Protein AF-A0A0Q2YIU7-F1 (afdb_monomer_lite)

InterPro domains:
  IPR028917 Tox-GHH2 domain [PF15635] (5-76)

pLDDT: mean 75.86, std 18.23, range [33.94, 95.75]

Secondary structure (DSSP, 8-state):
---PPP-GGGS-----S-SSTTSHHHHHHHHHHHHHHHHTT--SEE-HHHHHHHHHHHHHHHH---HHHHHHHHHHHHHHH--SS-GGG---EEGGG--

Organism: Escherichia coli (NCBI:txid562)

Foldseek 3Di:
DPDPDDDLVLADDDDFDDPDCCDHRNVVLNVQVVVVCVVVVPDQWAQPVVLLVSSLVSCCVVPVDDSVVSVVVRVVSVVVVDDDDDSNPDGTDGSVRRD

Structure (mmCIF, N/CA/C/O backbone):
data_AF-A0A0Q2YIU7-F1
#
_entry.id   AF-A0A0Q2YIU7-F1
#
loop_
_atom_site.group_PDB
_atom_site.id
_atom_site.type_symbol
_atom_site.label_atom_id
_atom_site.label_alt_id
_atom_site.label_comp_id
_atom_site.label_asym_id
_atom_site.label_entity_id
_atom_site.label_seq_id
_atom_site.pdbx_PDB_ins_code
_atom_site.Cartn_x
_atom_site.Cartn_y
_atom_site.Cartn_z
_atom_site.occupancy
_atom_site.B_iso_or_equiv
_atom_site.auth_seq_id
_atom_site.auth_comp_id
_atom_site.auth_asym_id
_atom_site.auth_atom_id
_atom_site.pdbx_PDB_model_num
ATOM 1 N N . MET A 1 1 ? -10.472 13.605 21.164 1.00 37.50 1 MET A N 1
ATOM 2 C CA . MET A 1 1 ? -9.415 13.479 20.144 1.00 37.50 1 MET A CA 1
ATOM 3 C C . MET A 1 1 ? -8.271 12.708 20.773 1.00 37.50 1 MET A C 1
ATOM 5 O O . MET A 1 1 ? -7.634 13.242 21.6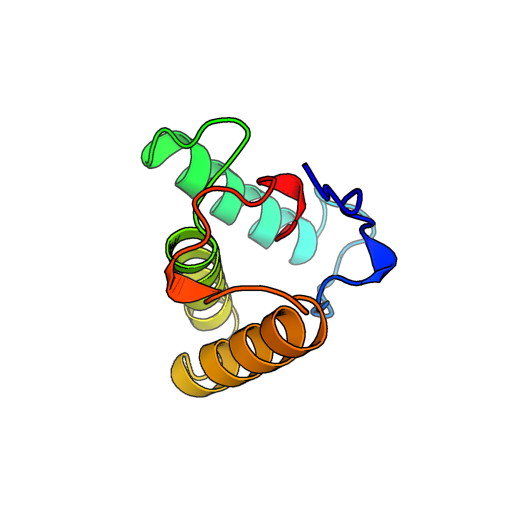66 1.00 37.50 1 MET A O 1
ATOM 9 N N . LEU A 1 2 ? -8.065 11.453 20.383 1.00 33.94 2 LEU A N 1
ATOM 10 C CA . LEU A 1 2 ? -6.825 10.726 20.661 1.00 33.94 2 LEU A CA 1
ATOM 11 C C . LEU A 1 2 ? -6.292 10.285 19.300 1.00 33.94 2 LEU A C 1
ATOM 13 O O . LEU A 1 2 ? -6.512 9.163 18.860 1.00 33.94 2 LEU A O 1
ATOM 17 N N . GLY A 1 3 ? -5.718 11.255 18.587 1.00 39.38 3 GLY A N 1
ATOM 18 C CA . GLY A 1 3 ? -4.933 11.010 17.389 1.00 39.38 3 GLY A CA 1
ATOM 19 C C . GLY A 1 3 ? -3.555 10.550 17.833 1.00 39.38 3 GLY A C 1
ATOM 20 O O . GLY A 1 3 ? -2.752 11.366 18.274 1.00 39.38 3 GLY A O 1
ATOM 21 N N . GLY A 1 4 ? -3.303 9.245 17.769 1.00 43.03 4 GLY A N 1
ATOM 22 C CA . GLY A 1 4 ? -1.929 8.788 17.622 1.00 43.03 4 GLY A CA 1
ATOM 23 C C . GLY A 1 4 ? -1.471 9.229 16.240 1.00 43.03 4 GLY A C 1
ATOM 24 O O . GLY A 1 4 ? -2.124 8.889 15.254 1.00 43.03 4 GLY A O 1
ATOM 25 N N . GLU A 1 5 ? -0.416 10.036 16.168 1.00 44.16 5 GLU A N 1
ATOM 26 C CA . GLU A 1 5 ? 0.206 10.375 14.891 1.00 44.16 5 GLU A CA 1
ATOM 27 C C . GLU A 1 5 ? 0.602 9.072 14.188 1.00 44.16 5 GLU A C 1
ATOM 29 O O . GLU A 1 5 ? 1.242 8.193 14.777 1.00 44.16 5 GLU A O 1
ATOM 34 N N . TYR A 1 6 ? 0.156 8.921 12.940 1.00 48.00 6 TYR A N 1
ATOM 35 C CA . TYR A 1 6 ? 0.637 7.854 12.077 1.00 48.00 6 TYR A CA 1
ATOM 36 C C . TYR A 1 6 ? 2.166 7.957 12.009 1.00 48.00 6 TYR A C 1
ATOM 38 O O . TYR A 1 6 ? 2.704 9.023 11.728 1.00 48.00 6 TYR A O 1
ATOM 46 N N . THR A 1 7 ? 2.855 6.860 12.319 1.00 49.44 7 THR A N 1
ATOM 47 C CA . THR A 1 7 ? 4.307 6.739 12.159 1.00 49.44 7 THR A CA 1
ATOM 48 C C . THR A 1 7 ? 4.554 5.566 11.227 1.00 49.44 7 THR A C 1
ATOM 50 O O . THR A 1 7 ? 4.106 4.449 11.499 1.00 49.44 7 THR A O 1
ATOM 53 N N . GLU A 1 8 ? 5.257 5.820 10.126 1.00 55.47 8 GLU A N 1
ATOM 54 C CA . GLU A 1 8 ? 5.501 4.872 9.033 1.00 55.47 8 GLU A CA 1
ATOM 55 C C . GLU A 1 8 ? 6.083 3.543 9.540 1.00 55.47 8 GLU A C 1
ATOM 57 O O . GLU A 1 8 ? 5.782 2.476 9.016 1.00 55.47 8 GLU A O 1
ATOM 62 N N . GLY A 1 9 ? 6.855 3.584 10.631 1.00 54.53 9 GLY A N 1
ATOM 63 C CA . GLY A 1 9 ? 7.515 2.415 11.217 1.00 54.53 9 GLY A CA 1
ATOM 64 C C . GLY A 1 9 ? 6.599 1.359 11.850 1.00 54.53 9 GLY A C 1
ATOM 65 O O . GLY A 1 9 ? 7.103 0.312 12.247 1.00 54.53 9 GLY A O 1
ATOM 66 N N . LYS A 1 10 ? 5.287 1.604 11.983 1.00 63.25 10 LYS A N 1
ATOM 67 C CA . LYS A 1 10 ? 4.325 0.610 12.507 1.00 63.25 10 LYS A CA 1
ATOM 68 C C . LYS A 1 10 ? 3.436 -0.018 11.434 1.00 63.25 10 L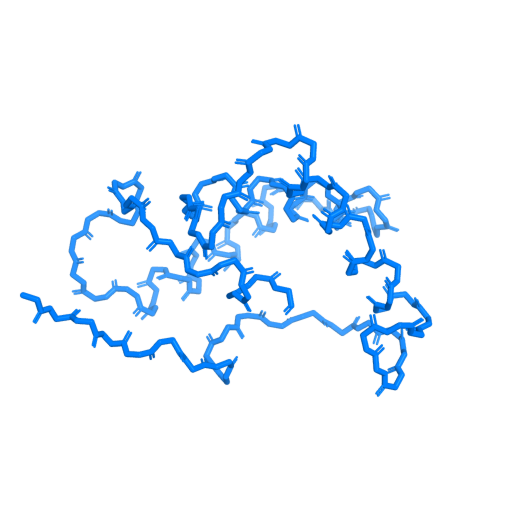YS A C 1
ATOM 70 O O . LYS A 1 10 ? 2.658 -0.915 11.759 1.00 63.25 10 LYS A O 1
ATOM 75 N N . ALA A 1 11 ? 3.515 0.449 10.190 1.00 70.81 11 ALA A N 1
ATOM 76 C CA . ALA A 1 11 ? 2.755 -0.139 9.098 1.00 70.81 11 ALA A CA 1
ATOM 77 C C . ALA A 1 11 ? 3.328 -1.524 8.731 1.00 70.81 11 ALA A C 1
ATOM 79 O O . ALA A 1 11 ? 4.548 -1.711 8.758 1.00 70.81 11 ALA A O 1
ATOM 80 N N . PRO A 1 12 ? 2.482 -2.509 8.379 1.00 79.19 12 PRO A N 1
ATOM 81 C CA . PRO A 1 12 ? 2.944 -3.746 7.759 1.00 79.19 12 PRO A CA 1
ATOM 82 C C . PRO A 1 12 ? 3.705 -3.440 6.471 1.00 79.19 12 PRO A C 1
ATOM 84 O O . PRO A 1 12 ? 3.259 -2.623 5.670 1.00 79.19 12 PRO A O 1
ATOM 87 N N . THR A 1 13 ? 4.824 -4.122 6.251 1.00 84.25 13 THR A N 1
ATOM 88 C CA . THR A 1 13 ? 5.651 -3.938 5.056 1.00 84.25 13 THR A CA 1
ATOM 89 C C . THR A 1 13 ? 5.673 -5.198 4.199 1.00 84.25 13 THR A C 1
ATOM 91 O O . THR A 1 13 ? 5.559 -6.320 4.694 1.00 84.25 13 THR A O 1
ATOM 94 N N . ILE A 1 14 ? 5.8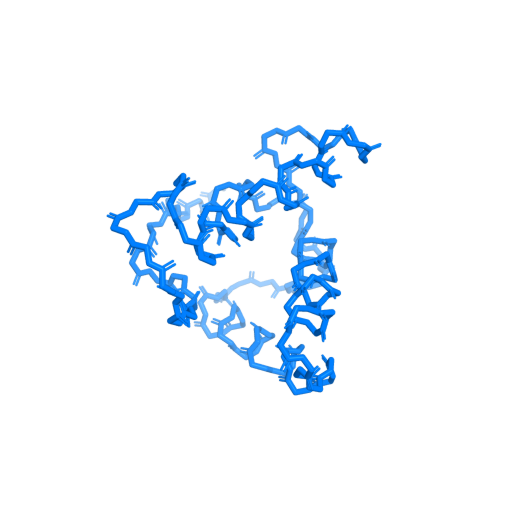38 -5.003 2.893 1.00 83.94 14 ILE A N 1
ATOM 95 C CA . ILE A 1 14 ? 6.119 -6.058 1.920 1.00 83.94 14 ILE A CA 1
ATOM 96 C C . ILE A 1 14 ? 7.459 -5.751 1.246 1.00 83.94 14 ILE A C 1
ATOM 98 O O . ILE A 1 14 ? 7.764 -4.595 0.955 1.00 83.94 14 ILE A O 1
ATOM 102 N N . CYS A 1 15 ? 8.284 -6.775 1.025 1.00 86.00 15 CYS A N 1
ATOM 103 C CA . CYS A 1 15 ? 9.570 -6.610 0.351 1.00 86.00 15 CYS A CA 1
ATOM 104 C C . CYS A 1 15 ? 9.358 -6.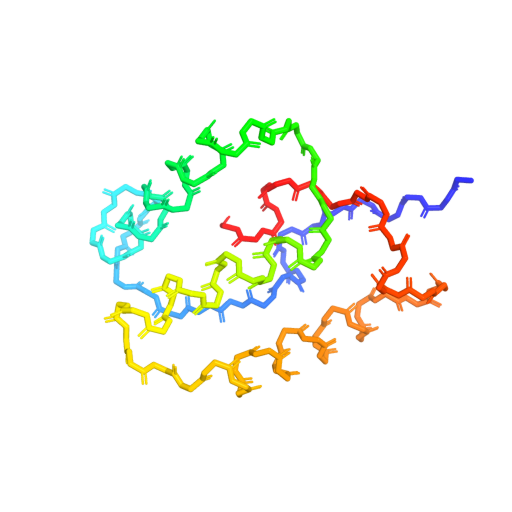511 -1.159 1.00 86.00 15 CYS A C 1
ATOM 106 O O . CYS A 1 15 ? 8.927 -7.479 -1.783 1.00 86.00 15 CYS A O 1
ATOM 108 N N . LEU A 1 16 ? 9.706 -5.364 -1.735 1.00 87.94 16 LEU A N 1
ATOM 109 C CA . LEU A 1 16 ? 9.629 -5.098 -3.168 1.00 87.94 16 LEU A CA 1
ATOM 110 C C . LEU A 1 16 ? 11.006 -4.676 -3.679 1.00 87.94 16 LEU A C 1
ATOM 112 O O . LEU A 1 16 ? 11.757 -3.995 -2.985 1.00 87.94 16 LEU A O 1
ATOM 116 N N . GLU A 1 17 ? 11.348 -5.072 -4.901 1.00 91.31 17 GLU A N 1
ATOM 117 C CA . GLU A 1 17 ? 12.580 -4.619 -5.546 1.00 91.31 17 GLU A CA 1
ATOM 118 C C . GLU A 1 17 ? 12.497 -3.137 -5.922 1.00 91.31 17 GLU A C 1
ATOM 120 O O . GLU A 1 17 ? 11.505 -2.709 -6.516 1.00 91.31 17 GLU A O 1
ATOM 125 N N . GLY A 1 18 ? 13.564 -2.386 -5.645 1.00 88.25 18 GLY A N 1
ATOM 126 C CA . GLY A 1 18 ? 13.660 -0.948 -5.899 1.00 88.25 18 GLY A CA 1
ATOM 127 C C . GLY A 1 18 ? 14.426 -0.251 -4.780 1.00 88.25 18 GLY A C 1
ATOM 128 O O . GLY A 1 18 ? 14.432 -0.719 -3.646 1.00 88.25 18 GLY A O 1
ATOM 129 N N . LYS A 1 19 ? 15.115 0.852 -5.087 1.00 88.44 19 LYS A N 1
ATOM 130 C CA . LYS A 1 19 ? 15.819 1.651 -4.060 1.00 88.44 19 LYS A CA 1
ATOM 131 C C . LYS A 1 19 ? 14.957 2.789 -3.509 1.00 88.44 19 LYS A C 1
ATOM 133 O O . LYS A 1 19 ? 15.349 3.446 -2.550 1.00 88.44 19 LYS A O 1
ATOM 138 N N . ASP A 1 20 ? 13.853 3.078 -4.189 1.00 83.44 20 ASP A N 1
ATOM 139 C CA . ASP A 1 20 ? 12.954 4.188 -3.916 1.00 83.44 20 ASP A CA 1
ATOM 140 C C . ASP A 1 20 ? 11.558 3.907 -4.495 1.00 83.44 20 ASP A C 1
ATOM 142 O O . ASP A 1 20 ? 11.359 2.984 -5.288 1.00 83.44 20 ASP A O 1
ATOM 146 N N . ASN A 1 21 ? 10.610 4.783 -4.162 1.00 83.12 21 ASN A N 1
ATOM 147 C CA . ASN A 1 21 ? 9.197 4.696 -4.541 1.00 83.12 21 ASN A CA 1
ATOM 148 C C . ASN A 1 21 ? 8.930 4.891 -6.050 1.00 83.12 21 ASN A C 1
ATOM 150 O O . ASN A 1 21 ? 7.792 5.118 -6.454 1.00 83.12 21 ASN A O 1
ATOM 154 N N . ARG A 1 22 ? 9.967 4.892 -6.896 1.00 86.38 22 ARG A N 1
ATOM 155 C CA . ARG A 1 22 ? 9.876 5.104 -8.350 1.00 86.38 22 ARG A CA 1
ATOM 156 C C . ARG A 1 22 ? 10.584 4.022 -9.153 1.00 86.38 22 ARG A C 1
ATOM 158 O O . ARG A 1 22 ? 10.492 4.024 -10.378 1.00 86.38 22 ARG A O 1
ATOM 165 N N . THR A 1 23 ? 11.307 3.121 -8.496 1.00 89.94 23 THR A N 1
ATOM 166 C CA . THR A 1 23 ? 12.159 2.136 -9.160 1.00 89.94 23 THR A CA 1
ATOM 167 C C . THR A 1 23 ? 11.691 0.717 -8.877 1.00 89.94 23 THR A C 1
ATOM 169 O O . THR A 1 23 ? 11.206 0.409 -7.792 1.00 89.94 23 THR A O 1
ATOM 172 N N . GLY A 1 24 ? 11.842 -0.153 -9.877 1.00 92.06 24 GLY A N 1
ATOM 173 C CA . GLY A 1 24 ? 11.507 -1.570 -9.767 1.00 92.06 24 GLY A CA 1
ATOM 174 C C . GLY A 1 24 ? 10.036 -1.835 -9.445 1.00 92.06 24 GLY A C 1
ATOM 175 O O . GLY A 1 24 ? 9.143 -1.034 -9.730 1.00 92.06 24 GLY A O 1
ATOM 176 N N . SER A 1 25 ? 9.797 -2.997 -8.847 1.00 91.12 25 SER A N 1
ATOM 177 C CA . SER A 1 25 ? 8.464 -3.430 -8.435 1.00 91.12 25 SER A CA 1
ATOM 178 C C . SER A 1 25 ? 7.871 -2.572 -7.305 1.00 91.12 25 SER A C 1
ATOM 180 O O . SER A 1 25 ? 6.654 -2.435 -7.219 1.00 91.12 25 SER A O 1
ATOM 182 N N . HIS A 1 26 ? 8.720 -1.914 -6.506 1.00 90.44 26 HIS A N 1
ATOM 183 C CA . HIS A 1 26 ? 8.300 -0.935 -5.502 1.00 90.44 26 HIS A CA 1
ATOM 184 C C . HIS A 1 26 ? 7.646 0.282 -6.167 1.00 90.44 26 HIS A C 1
ATOM 186 O O . HIS A 1 26 ? 6.508 0.631 -5.854 1.00 90.44 26 HIS A O 1
ATOM 192 N N . GLY A 1 27 ? 8.318 0.883 -7.153 1.00 89.25 27 GLY A N 1
ATOM 193 C CA . GLY A 1 27 ? 7.754 1.990 -7.927 1.00 89.25 27 GLY A CA 1
ATOM 194 C C . GLY A 1 27 ? 6.490 1.612 -8.701 1.00 89.25 27 GLY A C 1
ATOM 195 O O . GLY A 1 27 ? 5.557 2.411 -8.782 1.00 89.25 27 GLY A O 1
ATOM 196 N N . ALA A 1 28 ? 6.428 0.384 -9.224 1.00 91.69 28 ALA A N 1
ATOM 197 C CA . ALA A 1 28 ? 5.243 -0.116 -9.915 1.00 91.69 28 ALA A CA 1
ATOM 198 C C . ALA A 1 28 ? 4.015 -0.169 -8.988 1.00 91.69 28 ALA A C 1
ATOM 200 O O . ALA A 1 28 ? 2.960 0.348 -9.359 1.00 91.69 28 ALA A O 1
ATOM 201 N N . LEU A 1 29 ? 4.161 -0.704 -7.769 1.00 90.12 29 LEU A N 1
ATOM 202 C CA . LEU A 1 29 ? 3.057 -0.771 -6.807 1.00 90.12 29 LEU A CA 1
ATOM 203 C C . LEU A 1 29 ? 2.610 0.626 -6.340 1.00 90.12 29 LEU A C 1
ATOM 205 O O . LEU A 1 29 ? 1.408 0.877 -6.214 1.00 90.12 29 LEU A O 1
ATOM 209 N N . HIS A 1 30 ? 3.550 1.564 -6.159 1.00 88.88 30 HIS A N 1
ATOM 210 C CA . HIS A 1 30 ? 3.208 2.963 -5.878 1.00 88.88 30 HIS A CA 1
ATOM 211 C C . HIS A 1 30 ? 2.406 3.607 -7.009 1.00 88.88 30 HIS A C 1
ATOM 213 O O . HIS A 1 30 ? 1.400 4.264 -6.745 1.00 88.88 30 HIS A O 1
ATOM 219 N N . SER A 1 31 ? 2.830 3.421 -8.262 1.00 90.81 31 SER A N 1
ATOM 220 C CA . SER A 1 31 ? 2.142 3.993 -9.423 1.00 90.81 31 SER A CA 1
ATOM 221 C C . SER A 1 31 ? 0.734 3.419 -9.589 1.00 90.81 31 SER A C 1
ATOM 223 O O . SER A 1 31 ? -0.208 4.172 -9.845 1.00 90.81 31 SER A O 1
ATOM 225 N N . ALA A 1 32 ? 0.583 2.101 -9.427 1.00 90.38 32 ALA A N 1
ATOM 226 C CA . ALA A 1 32 ? -0.708 1.426 -9.530 1.00 90.38 32 ALA A CA 1
ATOM 227 C C . ALA A 1 32 ? -1.678 1.932 -8.454 1.00 90.38 32 ALA A C 1
ATOM 229 O O . ALA A 1 32 ? -2.774 2.401 -8.758 1.00 90.38 32 ALA A O 1
ATOM 230 N N . THR A 1 33 ? -1.233 1.955 -7.198 1.00 86.50 33 THR A N 1
ATOM 231 C CA . THR A 1 33 ? -2.080 2.409 -6.090 1.00 86.50 33 THR A CA 1
ATOM 232 C C . THR A 1 33 ? -2.392 3.907 -6.180 1.00 86.50 33 THR A C 1
ATOM 234 O O . THR A 1 33 ? -3.516 4.312 -5.892 1.00 86.50 33 THR A O 1
ATOM 237 N N . GLY A 1 34 ? -1.441 4.737 -6.630 1.00 87.50 34 GLY A N 1
ATOM 238 C CA . GLY A 1 34 ? -1.668 6.164 -6.887 1.00 87.50 34 GLY A CA 1
ATOM 239 C C . GLY A 1 34 ? -2.764 6.409 -7.926 1.00 87.50 34 GLY A C 1
ATOM 240 O O . GLY A 1 34 ? -3.659 7.218 -7.692 1.00 87.50 34 GLY A O 1
ATOM 241 N N . THR A 1 35 ? -2.760 5.633 -9.013 1.00 90.38 35 THR A N 1
ATOM 242 C CA . THR A 1 35 ? -3.807 5.688 -10.047 1.00 90.38 35 THR A CA 1
ATOM 243 C C . THR A 1 35 ? -5.179 5.351 -9.455 1.00 90.38 35 THR A C 1
ATOM 245 O O . THR A 1 35 ? -6.135 6.094 -9.655 1.00 90.38 35 THR A O 1
ATOM 248 N N . LEU A 1 36 ? -5.275 4.298 -8.632 1.00 88.38 36 LEU A N 1
ATOM 249 C CA . LEU A 1 36 ? -6.533 3.916 -7.975 1.00 88.38 36 LEU A CA 1
ATOM 250 C C . LEU A 1 36 ? -7.065 4.984 -7.010 1.00 88.38 36 LEU A C 1
ATOM 252 O O . LEU A 1 36 ? -8.279 5.171 -6.896 1.00 88.38 36 LEU A O 1
ATOM 256 N N . ILE A 1 37 ? -6.171 5.666 -6.290 1.00 86.50 37 ILE A N 1
ATOM 257 C CA . ILE A 1 37 ? -6.526 6.766 -5.384 1.00 86.50 37 ILE A CA 1
ATOM 258 C C . ILE A 1 37 ? -7.150 7.921 -6.175 1.00 86.50 37 ILE A C 1
ATOM 260 O O . ILE A 1 37 ? -8.196 8.440 -5.775 1.00 86.50 37 ILE A O 1
ATOM 264 N N . GLU A 1 38 ? -6.534 8.288 -7.301 1.00 88.69 38 GLU A N 1
ATOM 265 C CA . GLU A 1 38 ? -7.019 9.346 -8.190 1.00 88.69 38 GLU A CA 1
ATOM 266 C C . GLU A 1 38 ? -8.363 8.976 -8.835 1.00 88.69 38 GLU A C 1
ATOM 268 O O . GLU A 1 38 ? -9.309 9.766 -8.772 1.00 88.69 38 GLU A O 1
ATOM 273 N N . GLU A 1 39 ? -8.479 7.761 -9.381 1.00 88.81 39 GLU A N 1
ATOM 274 C CA . GLU A 1 39 ? -9.693 7.249 -10.034 1.00 88.81 39 GLU A CA 1
ATOM 275 C C . GLU A 1 39 ? -10.896 7.188 -9.089 1.00 88.81 39 GLU A C 1
ATOM 277 O O . GLU A 1 39 ? -12.028 7.458 -9.490 1.00 88.81 39 GLU A O 1
ATOM 282 N N . LYS A 1 40 ? -10.664 6.849 -7.818 1.00 85.94 40 LYS A N 1
ATOM 283 C CA . LYS A 1 40 ? -11.720 6.782 -6.799 1.00 85.94 40 LYS A CA 1
ATOM 284 C C . LYS A 1 40 ? -11.941 8.106 -6.070 1.00 85.94 40 LYS A C 1
ATOM 286 O O . LYS A 1 40 ? -12.751 8.154 -5.145 1.00 85.94 40 LYS A O 1
ATOM 291 N N . HIS A 1 41 ? -11.256 9.172 -6.491 1.00 86.00 41 HIS A N 1
ATOM 292 C CA . HIS A 1 41 ? -11.353 10.514 -5.916 1.00 86.00 41 HIS A CA 1
ATOM 293 C C . HIS A 1 41 ? -11.140 10.543 -4.396 1.00 86.00 41 HIS A C 1
ATOM 295 O O . HIS A 1 41 ? -11.777 11.322 -3.679 1.00 86.00 41 HIS A O 1
ATOM 301 N N . PHE A 1 42 ? -10.248 9.691 -3.886 1.00 81.62 42 PHE A N 1
ATOM 302 C CA . PHE A 1 42 ? -9.902 9.728 -2.473 1.00 81.62 42 PHE A CA 1
ATOM 303 C C . PHE A 1 42 ? -9.063 10.975 -2.170 1.00 81.62 42 PHE A C 1
ATOM 305 O O . PHE A 1 42 ? -8.158 11.344 -2.916 1.00 81.62 42 PHE A O 1
ATOM 312 N N . GLY A 1 43 ? -9.397 11.651 -1.069 1.00 74.56 43 GLY A N 1
ATOM 313 C CA . GLY A 1 43 ? -8.654 12.811 -0.583 1.00 74.56 43 GLY A CA 1
ATOM 314 C C . GLY A 1 43 ? -7.410 12.401 0.206 1.00 74.56 43 GLY A C 1
ATOM 315 O O . GLY A 1 43 ? -6.835 11.341 0.003 1.00 74.56 43 GLY A O 1
ATOM 316 N N . LYS A 1 44 ? -7.009 13.223 1.180 1.00 70.81 44 LYS A N 1
ATOM 317 C CA . LYS A 1 44 ? -5.884 12.897 2.082 1.00 70.81 44 LYS A CA 1
ATOM 318 C C . LYS A 1 44 ? -6.176 11.732 3.035 1.00 70.81 44 LYS A C 1
ATOM 320 O O . LYS A 1 44 ? -5.254 11.204 3.656 1.00 70.81 44 LYS A O 1
ATOM 325 N N . GLU A 1 45 ? -7.444 11.357 3.159 1.00 74.50 45 GLU A N 1
ATOM 326 C CA . GLU A 1 45 ? -7.927 10.325 4.064 1.00 74.50 45 GLU A CA 1
ATOM 327 C C . GLU A 1 45 ? -8.835 9.337 3.325 1.00 74.50 45 GLU A C 1
ATOM 329 O O . GLU A 1 45 ? -9.607 9.725 2.446 1.00 74.50 45 GLU A O 1
ATOM 334 N N . MET A 1 46 ? -8.757 8.065 3.712 1.00 76.50 46 MET A N 1
ATOM 335 C CA . MET A 1 46 ? -9.622 6.990 3.220 1.00 76.50 46 MET A CA 1
ATOM 336 C C . MET A 1 46 ? -9.966 6.001 4.330 1.00 76.50 46 MET A C 1
ATOM 338 O O . MET A 1 46 ? -9.261 5.924 5.337 1.00 76.50 46 MET A O 1
ATOM 342 N N . SER A 1 47 ? -11.044 5.232 4.168 1.00 79.75 47 SER A N 1
ATOM 343 C CA . SER A 1 47 ? -11.364 4.186 5.139 1.00 79.75 47 SER A CA 1
ATOM 344 C C . SER A 1 47 ? -10.345 3.048 5.057 1.00 79.75 47 SER A C 1
ATOM 346 O O . SER A 1 47 ? -9.858 2.712 3.974 1.00 79.75 47 SER A O 1
ATOM 348 N N . TYR A 1 48 ? -10.068 2.401 6.193 1.00 81.31 48 TYR A N 1
ATOM 349 C CA . TYR A 1 48 ? -9.215 1.210 6.219 1.00 81.31 48 TYR A CA 1
ATOM 350 C C . TYR A 1 48 ? -9.710 0.135 5.246 1.00 81.31 48 TYR A C 1
ATOM 352 O O . TYR A 1 48 ? -8.930 -0.478 4.521 1.00 81.31 48 TYR A O 1
ATOM 360 N N . LYS A 1 49 ? -11.029 -0.087 5.215 1.00 82.94 49 LYS A N 1
ATOM 361 C CA . LYS A 1 49 ? -11.654 -1.100 4.366 1.00 82.94 49 LYS A CA 1
ATOM 362 C C . LYS A 1 49 ? -11.342 -0.857 2.891 1.00 82.94 49 LYS A C 1
ATOM 364 O O . LYS A 1 49 ? -10.996 -1.816 2.205 1.00 82.94 49 LYS A O 1
ATOM 369 N N . ASP A 1 50 ? -11.461 0.384 2.428 1.00 85.19 50 ASP A N 1
ATOM 370 C CA . ASP A 1 50 ? -11.199 0.731 1.030 1.00 85.19 50 ASP A CA 1
ATOM 371 C C . ASP A 1 50 ? -9.715 0.585 0.705 1.00 85.19 50 ASP A C 1
ATOM 373 O O . ASP A 1 50 ? -9.370 -0.069 -0.280 1.00 85.19 50 ASP A O 1
ATOM 377 N N . ALA A 1 51 ? -8.845 1.109 1.574 1.00 84.94 51 ALA A N 1
ATOM 378 C CA . ALA A 1 51 ? -7.398 1.013 1.418 1.00 84.94 51 ALA A CA 1
ATOM 379 C C . ALA A 1 51 ? -6.920 -0.443 1.336 1.00 84.94 51 ALA A C 1
ATOM 381 O O . ALA A 1 51 ? -6.223 -0.836 0.402 1.00 84.94 51 ALA A O 1
ATOM 382 N N . ARG A 1 52 ? -7.374 -1.268 2.287 1.00 88.31 52 ARG A N 1
ATOM 383 C CA . ARG A 1 52 ? -7.078 -2.699 2.360 1.00 88.31 52 ARG A CA 1
ATOM 384 C C . ARG A 1 52 ? -7.533 -3.418 1.097 1.00 88.31 52 ARG A C 1
ATOM 386 O O . ARG A 1 52 ? -6.764 -4.188 0.541 1.00 88.31 52 ARG A O 1
ATOM 393 N N . CYS A 1 53 ? -8.773 -3.203 0.652 1.00 89.75 53 CYS A N 1
ATOM 394 C CA . CYS A 1 53 ? -9.280 -3.876 -0.545 1.00 89.75 53 CYS A CA 1
ATOM 395 C C . CYS A 1 53 ? -8.451 -3.519 -1.786 1.00 89.75 53 CYS A C 1
ATOM 397 O O . CYS A 1 53 ? -8.080 -4.422 -2.526 1.00 89.75 53 CYS A O 1
ATOM 399 N N . MET A 1 54 ? -8.105 -2.241 -1.969 1.00 90.12 54 MET A N 1
ATOM 400 C CA . MET A 1 54 ? -7.285 -1.806 -3.105 1.00 90.12 54 MET A CA 1
ATOM 401 C C . MET A 1 54 ? -5.905 -2.452 -3.108 1.00 90.12 54 MET A C 1
ATOM 403 O O . MET A 1 54 ? -5.520 -3.061 -4.098 1.00 90.12 54 MET A O 1
ATOM 407 N N . VAL A 1 55 ? -5.180 -2.380 -1.991 1.00 88.94 55 VAL A N 1
ATOM 408 C CA . VAL A 1 55 ? -3.826 -2.943 -1.930 1.00 88.94 55 VAL A CA 1
ATOM 409 C C . VAL A 1 55 ? -3.840 -4.466 -2.046 1.00 88.94 55 VAL A C 1
ATOM 411 O O . VAL A 1 55 ? -2.968 -5.032 -2.696 1.00 88.94 55 VAL A O 1
ATOM 414 N N . ILE A 1 56 ? -4.846 -5.151 -1.490 1.00 93.38 56 ILE A N 1
ATOM 415 C CA . ILE A 1 56 ? -5.002 -6.601 -1.680 1.00 93.38 56 ILE A CA 1
ATOM 416 C C . ILE A 1 56 ? -5.207 -6.951 -3.149 1.00 93.38 56 ILE A C 1
ATOM 418 O O . ILE A 1 56 ? -4.631 -7.932 -3.616 1.00 93.38 56 ILE A O 1
ATOM 422 N N . ASP A 1 57 ? -6.040 -6.190 -3.859 1.00 93.25 57 ASP A N 1
ATOM 423 C CA . ASP A 1 57 ? -6.305 -6.436 -5.270 1.00 93.25 57 ASP A CA 1
ATOM 424 C C . ASP A 1 57 ? -5.026 -6.271 -6.102 1.00 93.25 57 ASP A C 1
ATOM 426 O O . ASP A 1 57 ? -4.705 -7.175 -6.876 1.00 93.25 57 ASP A O 1
ATOM 430 N N . GLU A 1 58 ? -4.250 -5.211 -5.863 1.00 92.31 58 GLU A N 1
ATOM 431 C CA . GLU A 1 58 ? -2.988 -4.956 -6.570 1.00 92.31 58 GLU A CA 1
ATOM 432 C C . GLU A 1 58 ? -1.900 -5.984 -6.239 1.00 92.31 58 GLU A C 1
ATOM 434 O O . GLU A 1 58 ? -1.290 -6.564 -7.137 1.00 92.31 58 GLU A O 1
ATOM 439 N N . VAL A 1 59 ? -1.682 -6.293 -4.957 1.00 92.38 59 VAL A N 1
ATOM 440 C CA . VAL A 1 59 ? -0.668 -7.281 -4.547 1.00 92.38 59 VAL A CA 1
ATOM 441 C C . VAL A 1 59 ? -1.036 -8.681 -5.046 1.00 92.38 59 VAL A C 1
ATOM 443 O O . VAL A 1 59 ? -0.169 -9.419 -5.515 1.00 92.38 59 VAL A O 1
ATOM 446 N N . ALA A 1 60 ? -2.316 -9.060 -5.000 1.00 94.12 60 ALA A N 1
ATOM 447 C CA . ALA A 1 60 ? -2.766 -10.335 -5.551 1.00 94.12 60 ALA A CA 1
ATOM 448 C C . ALA A 1 60 ? -2.599 -10.394 -7.075 1.00 94.12 60 ALA A C 1
ATOM 450 O O . ALA A 1 60 ? -2.206 -11.435 -7.598 1.00 94.12 60 ALA A O 1
ATOM 451 N N . LEU A 1 61 ? -2.864 -9.292 -7.784 1.00 92.81 61 LEU A N 1
ATOM 452 C CA . LEU A 1 61 ? -2.685 -9.211 -9.232 1.00 92.81 61 LEU A CA 1
ATOM 453 C C . LEU A 1 61 ? -1.207 -9.314 -9.632 1.00 92.81 61 LEU A C 1
ATOM 455 O O . LEU A 1 61 ? -0.875 -10.056 -10.553 1.00 92.81 61 LEU A O 1
ATOM 459 N N . MET A 1 62 ? -0.322 -8.599 -8.935 1.00 90.38 62 MET A N 1
ATOM 460 C CA . MET A 1 62 ? 1.104 -8.544 -9.269 1.00 90.38 62 MET A CA 1
ATOM 461 C C . MET A 1 62 ? 1.874 -9.800 -8.850 1.00 90.38 62 MET A C 1
ATOM 463 O O . MET A 1 62 ? 2.790 -10.217 -9.557 1.00 90.38 62 MET A O 1
ATOM 467 N N . TYR A 1 63 ? 1.519 -10.402 -7.711 1.00 90.44 63 TYR A N 1
ATOM 468 C CA . TYR A 1 63 ? 2.325 -11.457 -7.081 1.00 90.44 63 TYR A CA 1
ATOM 469 C C . TYR A 1 63 ? 1.589 -12.788 -6.896 1.00 90.44 63 TYR A C 1
ATOM 471 O O . TYR A 1 63 ? 2.181 -13.751 -6.414 1.00 90.44 63 TYR A O 1
ATOM 479 N N . GLY A 1 64 ? 0.306 -12.873 -7.263 1.00 92.62 64 GLY A N 1
ATOM 480 C CA . GLY A 1 64 ? -0.483 -14.101 -7.127 1.00 92.62 64 GLY A CA 1
ATOM 481 C C . GLY A 1 64 ? -0.799 -14.484 -5.678 1.00 92.62 64 GLY A C 1
ATOM 482 O O . GLY A 1 64 ? -1.130 -15.637 -5.403 1.00 92.62 64 GLY A O 1
ATOM 483 N N . CYS A 1 65 ? -0.675 -13.545 -4.736 1.00 91.50 65 CYS A N 1
ATOM 484 C CA . CYS A 1 65 ? -0.988 -13.784 -3.332 1.00 91.50 65 CYS A CA 1
ATOM 485 C C . CYS A 1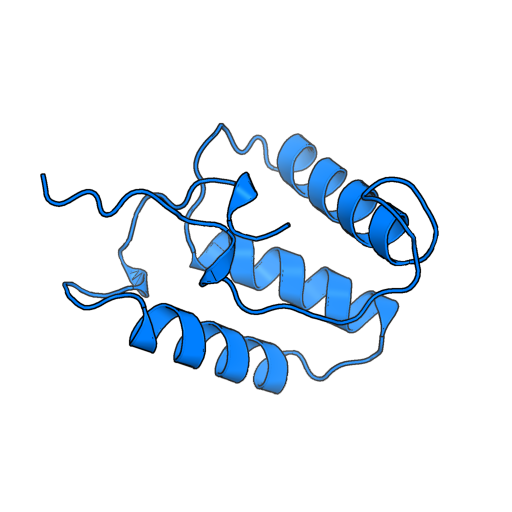 65 ? -2.490 -14.030 -3.118 1.00 91.50 65 CYS A C 1
ATOM 487 O O . CYS A 1 65 ? -3.342 -13.372 -3.717 1.00 91.50 65 CYS A O 1
ATOM 489 N N . ASP A 1 66 ? -2.822 -14.940 -2.200 1.00 95.75 66 ASP A N 1
ATOM 490 C CA . ASP A 1 66 ? -4.212 -15.187 -1.822 1.00 95.75 66 ASP A CA 1
ATOM 491 C C . ASP A 1 66 ? -4.815 -13.966 -1.106 1.00 95.75 66 ASP A C 1
ATOM 493 O O . ASP A 1 66 ? -4.310 -13.502 -0.076 1.00 95.75 66 ASP A O 1
ATOM 497 N N . LYS A 1 67 ? -5.936 -13.462 -1.633 1.00 94.81 67 LYS A N 1
ATOM 498 C CA . LYS A 1 67 ? -6.590 -12.251 -1.116 1.00 94.81 67 LYS A CA 1
ATOM 499 C C . LYS A 1 67 ? -7.073 -12.404 0.326 1.00 94.81 67 LYS A C 1
ATOM 501 O O . LYS A 1 67 ? -7.033 -11.440 1.090 1.00 94.81 67 LYS A O 1
ATOM 506 N N . SER A 1 68 ? -7.532 -13.594 0.715 1.00 95.06 68 SER A N 1
ATOM 507 C CA . SER A 1 68 ? -8.020 -13.843 2.076 1.00 95.06 68 SER A CA 1
ATOM 508 C C . SER A 1 68 ? -6.873 -13.856 3.090 1.00 95.06 68 SER A C 1
ATOM 510 O O . SER A 1 68 ? -7.010 -13.299 4.181 1.00 95.06 68 SER A O 1
ATOM 512 N N . CYS A 1 69 ? -5.715 -14.387 2.692 1.00 95.06 69 CYS A N 1
ATOM 513 C CA . CYS A 1 69 ? -4.488 -14.376 3.474 1.00 95.06 69 CYS A CA 1
ATOM 514 C C . CYS A 1 69 ? -3.982 -12.944 3.691 1.00 95.06 69 CYS A C 1
ATOM 516 O O . CYS A 1 69 ? -3.751 -12.544 4.833 1.00 95.06 69 CYS A O 1
ATOM 518 N N . LEU A 1 70 ? -3.892 -12.141 2.625 1.00 92.00 70 LEU A N 1
ATOM 519 C CA . LEU A 1 70 ? -3.499 -10.731 2.729 1.00 92.00 70 LEU A CA 1
ATOM 520 C C . LEU A 1 70 ? -4.461 -9.938 3.622 1.00 92.00 70 LEU A C 1
ATOM 522 O O . LEU A 1 70 ? -4.028 -9.165 4.476 1.00 92.00 70 LEU A O 1
ATOM 526 N N . LYS A 1 71 ? -5.772 -10.177 3.483 1.00 91.62 71 LYS A N 1
ATOM 527 C CA . LYS A 1 71 ? -6.790 -9.573 4.348 1.00 91.62 71 LYS A CA 1
ATOM 528 C C . LYS A 1 71 ? -6.558 -9.913 5.813 1.00 91.62 71 LYS A C 1
ATOM 530 O O . LYS A 1 71 ? -6.593 -9.013 6.641 1.00 91.62 71 LYS A O 1
ATOM 535 N N . ALA A 1 72 ? -6.326 -11.183 6.134 1.00 90.50 72 ALA A N 1
ATOM 536 C CA . ALA A 1 72 ? -6.095 -11.616 7.508 1.00 90.50 72 ALA A CA 1
ATOM 537 C C . ALA A 1 72 ? -4.821 -10.996 8.105 1.00 90.50 72 ALA A C 1
ATOM 539 O O . ALA A 1 72 ? -4.839 -10.570 9.258 1.00 90.50 72 ALA A O 1
ATOM 540 N N . GLN A 1 73 ? -3.739 -10.906 7.323 1.00 88.75 73 GLN A N 1
ATOM 541 C CA . GLN A 1 73 ? -2.482 -10.284 7.755 1.00 88.75 73 GLN A CA 1
ATOM 542 C C . GLN A 1 73 ? -2.660 -8.793 8.057 1.00 88.75 73 GLN A C 1
ATOM 544 O O . GLN A 1 73 ? -2.270 -8.332 9.131 1.00 88.75 73 GLN A O 1
ATOM 549 N N . LEU A 1 74 ? -3.295 -8.056 7.142 1.00 87.56 74 LEU A N 1
ATOM 550 C CA . LEU A 1 74 ? -3.564 -6.632 7.320 1.00 87.56 74 LEU A CA 1
ATOM 551 C C . LEU A 1 74 ? -4.533 -6.400 8.483 1.00 87.56 74 LEU A C 1
ATOM 553 O O . LEU A 1 74 ? -4.269 -5.540 9.319 1.00 87.56 74 LEU A O 1
ATOM 557 N N . ASP A 1 75 ? -5.627 -7.162 8.566 1.00 85.06 75 ASP A N 1
ATOM 558 C CA . ASP A 1 75 ? -6.619 -7.009 9.636 1.00 85.06 75 ASP A CA 1
ATOM 559 C C . ASP A 1 75 ? -5.972 -7.226 10.995 1.00 85.06 75 ASP A C 1
ATOM 561 O O . ASP A 1 75 ? -6.165 -6.420 11.899 1.00 85.06 75 ASP A O 1
ATOM 565 N N . LYS A 1 76 ? -5.163 -8.281 11.123 1.00 83.75 76 LYS A N 1
ATOM 566 C CA . LYS A 1 76 ? -4.443 -8.570 12.357 1.00 83.75 76 LYS A CA 1
ATOM 567 C C . LYS A 1 76 ? -3.501 -7.430 12.733 1.00 83.75 76 LYS A C 1
ATOM 569 O O . LYS A 1 76 ? -3.546 -6.961 13.864 1.00 83.75 76 LYS A O 1
ATOM 574 N N . ALA A 1 77 ? -2.668 -6.973 11.803 1.00 80.44 77 ALA A N 1
ATOM 575 C CA . ALA A 1 77 ? -1.664 -5.967 12.116 1.00 80.44 77 ALA A CA 1
ATOM 576 C C . ALA A 1 77 ? -2.278 -4.602 12.471 1.00 80.44 77 ALA A C 1
ATOM 578 O O . ALA A 1 77 ? -1.835 -3.956 13.419 1.00 80.44 77 ALA A O 1
ATOM 579 N N . TYR A 1 78 ? -3.327 -4.177 11.759 1.00 76.50 78 TYR A N 1
ATOM 580 C CA . TYR A 1 78 ? -4.005 -2.917 12.063 1.00 76.50 78 TYR A CA 1
ATOM 581 C C . TYR A 1 78 ? -4.961 -3.024 13.261 1.00 76.50 78 TYR A C 1
ATOM 583 O O . TYR A 1 78 ? -5.135 -2.025 13.949 1.00 76.50 78 TYR A O 1
ATOM 591 N N . GLN A 1 79 ? -5.517 -4.200 13.587 1.00 74.75 79 GLN A N 1
ATOM 592 C CA . GLN A 1 79 ? -6.181 -4.428 14.882 1.00 74.75 79 GLN A CA 1
ATOM 593 C C . GLN A 1 79 ? -5.188 -4.346 16.045 1.00 74.75 79 GLN A C 1
ATOM 595 O O . GLN A 1 79 ? -5.465 -3.663 17.024 1.00 74.75 79 GLN A O 1
ATOM 600 N N . ASP A 1 80 ? -4.016 -4.979 15.926 1.00 59.56 80 ASP A N 1
ATOM 601 C CA . ASP A 1 80 ? -2.968 -4.928 16.954 1.00 59.56 80 ASP A CA 1
ATOM 602 C C . ASP A 1 80 ? -2.462 -3.476 17.164 1.00 59.56 80 ASP A C 1
ATOM 604 O O . ASP A 1 80 ? -2.097 -3.090 18.277 1.00 59.56 80 ASP A O 1
ATOM 608 N N . ALA A 1 81 ? -2.494 -2.637 16.119 1.00 58.00 81 ALA A N 1
ATOM 609 C CA . ALA A 1 81 ? -2.162 -1.211 16.194 1.00 58.00 81 ALA A CA 1
ATOM 610 C C . ALA A 1 81 ? -3.323 -0.308 16.674 1.00 58.00 81 ALA A C 1
ATOM 612 O O . ALA A 1 81 ? -3.073 0.806 17.144 1.00 58.00 81 ALA A O 1
ATOM 613 N N . TYR A 1 82 ? -4.576 -0.761 16.566 1.00 58.78 82 TYR A N 1
ATOM 614 C CA . TYR A 1 82 ? -5.778 0.017 16.871 1.00 58.78 82 TYR A CA 1
ATOM 615 C C . TYR A 1 82 ? -6.411 -0.429 18.190 1.00 58.78 82 TYR A C 1
ATOM 617 O O . TYR A 1 82 ? -7.165 -1.394 18.268 1.00 58.78 82 TYR A O 1
ATOM 625 N N . THR A 1 83 ? -6.116 0.307 19.259 1.00 52.50 83 THR A N 1
ATOM 626 C CA . THR A 1 83 ? -6.475 -0.083 20.630 1.00 52.50 83 THR A CA 1
ATOM 627 C C . THR A 1 83 ? -7.811 0.483 21.130 1.00 52.50 83 THR A C 1
ATOM 629 O O . THR A 1 83 ? -8.164 0.251 22.287 1.00 52.50 83 THR A O 1
ATOM 632 N N . CYS A 1 84 ? -8.583 1.217 20.311 1.00 46.06 84 CYS A N 1
ATOM 633 C CA . CYS A 1 84 ? -9.888 1.749 20.725 1.00 46.06 84 CYS A CA 1
ATOM 634 C C . CYS A 1 84 ? -10.919 1.852 19.5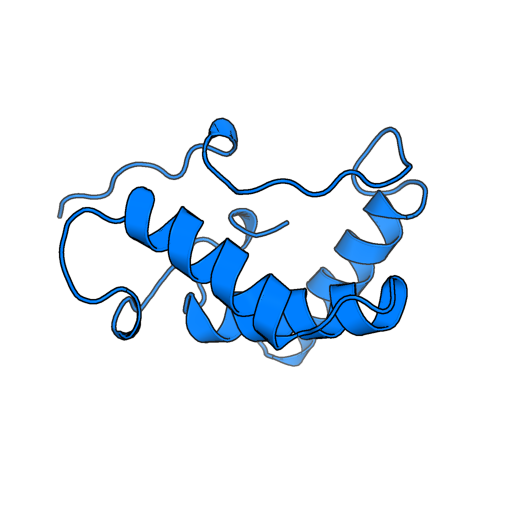84 1.00 46.06 84 CYS A C 1
ATOM 636 O O . CYS A 1 84 ? -10.686 2.534 18.600 1.00 46.06 84 CYS A O 1
ATOM 638 N N . GLY A 1 85 ? -12.107 1.256 19.755 1.00 56.06 85 GLY A N 1
ATOM 639 C CA . GLY A 1 85 ? -13.202 1.286 18.769 1.00 56.06 85 GLY A CA 1
ATOM 640 C C . GLY A 1 85 ? -13.212 0.091 17.804 1.00 56.06 85 GLY A C 1
ATOM 641 O O . GLY A 1 85 ? -12.371 -0.797 17.890 1.00 56.06 85 GLY A O 1
ATOM 642 N N . ASP A 1 86 ? -14.185 0.055 16.890 1.00 58.03 86 ASP A N 1
ATOM 643 C CA . ASP A 1 86 ? -14.251 -0.947 15.817 1.00 58.03 86 ASP A CA 1
ATOM 644 C C . ASP A 1 86 ? -13.501 -0.426 14.581 1.00 58.03 86 ASP A C 1
ATOM 646 O O . ASP A 1 86 ? -13.897 0.576 13.981 1.00 58.03 86 ASP A O 1
ATOM 650 N N . LEU A 1 87 ? -12.423 -1.117 14.195 1.00 59.84 87 LEU A N 1
ATOM 651 C CA . LEU A 1 87 ? -11.583 -0.788 13.034 1.00 59.84 87 LEU A CA 1
ATOM 652 C C . LEU A 1 87 ? -12.402 -0.718 11.729 1.00 59.84 87 LEU A C 1
ATOM 654 O O . LEU A 1 87 ? -12.077 0.034 10.812 1.00 59.84 87 LEU A O 1
ATOM 658 N N . THR A 1 88 ? -13.501 -1.474 11.642 1.00 54.75 88 THR A N 1
ATOM 659 C CA . THR A 1 88 ? -14.396 -1.469 10.475 1.00 54.75 88 THR A CA 1
ATOM 660 C C . THR A 1 88 ? -15.279 -0.222 10.391 1.00 54.75 88 THR A C 1
ATOM 662 O O . THR A 1 88 ? -15.852 0.048 9.335 1.00 54.75 88 THR A O 1
ATOM 665 N N . LEU A 1 89 ? -15.354 0.560 11.473 1.00 50.41 89 LEU A N 1
ATOM 666 C CA . LEU A 1 89 ? -16.108 1.810 11.578 1.00 50.41 89 LEU A CA 1
ATOM 667 C C . LEU A 1 89 ? -15.209 3.058 11.509 1.00 50.41 89 LEU A C 1
ATOM 669 O O . LEU A 1 89 ? -15.720 4.182 11.570 1.00 50.41 89 LEU A O 1
ATOM 673 N N . GLN A 1 90 ? -13.886 2.895 11.379 1.00 56.34 90 GLN A N 1
ATOM 674 C CA . GLN A 1 90 ? -12.954 4.019 11.361 1.00 56.34 90 GLN A CA 1
ATOM 675 C C . GLN A 1 90 ? -13.011 4.765 10.017 1.00 56.34 90 GLN A C 1
ATOM 677 O O . GLN A 1 90 ? -12.743 4.215 8.948 1.00 56.34 90 GLN A O 1
ATOM 682 N N . LYS A 1 91 ? -13.388 6.047 10.086 1.00 49.22 91 LYS A N 1
ATOM 683 C CA . LYS A 1 91 ? -13.701 6.885 8.918 1.00 49.22 91 LYS A CA 1
ATOM 684 C C . LYS A 1 91 ? -12.484 7.459 8.189 1.00 49.22 91 LYS A C 1
ATOM 686 O O . LYS A 1 91 ? -12.656 7.929 7.070 1.00 49.22 91 LYS A O 1
ATOM 691 N N . SER A 1 92 ? -11.289 7.417 8.777 1.00 51.38 92 SER A N 1
ATOM 692 C CA . SER A 1 92 ? -10.101 7.985 8.141 1.00 51.38 92 SER A CA 1
ATOM 693 C C . SER A 1 92 ? -8.784 7.368 8.612 1.00 51.38 92 SER A C 1
ATOM 695 O O . SER A 1 92 ? -8.437 7.393 9.792 1.00 51.38 92 SER A O 1
ATOM 697 N N . MET A 1 93 ? -8.034 6.840 7.649 1.00 55.91 93 MET A N 1
ATOM 698 C CA . MET A 1 93 ? -6.593 6.618 7.687 1.00 55.91 93 MET A CA 1
ATOM 699 C C . MET A 1 93 ? -5.947 7.564 6.676 1.00 55.91 93 MET A C 1
ATOM 701 O O . MET A 1 93 ? -6.511 7.798 5.605 1.00 55.91 93 MET A O 1
ATOM 705 N N . GLN A 1 94 ? -4.772 8.108 6.998 1.00 53.09 94 GLN A N 1
ATOM 706 C CA . GLN A 1 94 ? -3.999 8.877 6.024 1.00 53.09 94 GLN A CA 1
ATOM 707 C C . GLN A 1 94 ? -3.575 7.959 4.876 1.00 53.09 94 GLN A C 1
ATOM 709 O O . GLN A 1 94 ? -3.097 6.852 5.106 1.00 53.09 94 GLN A O 1
ATOM 714 N N . VAL A 1 95 ? -3.742 8.426 3.639 1.00 48.34 95 VAL A N 1
ATOM 715 C CA . VAL A 1 95 ? -3.474 7.645 2.416 1.00 48.34 95 VAL A CA 1
ATOM 716 C C . VAL A 1 95 ? -2.007 7.200 2.304 1.00 48.34 95 VAL A C 1
ATOM 718 O O . VAL A 1 95 ? -1.723 6.139 1.760 1.00 48.34 95 VAL A O 1
ATOM 721 N N . MET A 1 96 ? -1.080 7.949 2.911 1.00 40.12 96 MET A N 1
ATOM 722 C CA . MET A 1 96 ? 0.337 7.569 3.049 1.00 40.12 96 MET A CA 1
ATOM 723 C C . MET A 1 96 ? 0.585 6.386 4.005 1.00 40.12 96 MET A C 1
ATOM 725 O O . MET A 1 96 ? 1.714 5.937 4.156 1.00 40.12 96 MET A O 1
ATOM 729 N N . GLY A 1 97 ? -0.463 5.890 4.668 1.00 45.19 97 GLY A N 1
ATOM 730 C CA . GLY A 1 97 ? -0.423 4.804 5.643 1.00 45.19 97 GLY A CA 1
ATOM 731 C C . GLY A 1 97 ? -0.265 3.395 5.090 1.00 45.19 97 GLY A C 1
ATOM 732 O O . GLY A 1 97 ? -0.162 2.438 5.859 1.00 45.19 97 GLY A O 1
ATOM 733 N N . VAL A 1 98 ? -0.379 3.278 3.771 1.00 40.78 98 VAL A N 1
ATOM 734 C CA . VAL A 1 98 ? -0.678 2.027 3.064 1.00 40.78 98 VAL A CA 1
ATOM 735 C C . VAL A 1 98 ? 0.249 1.847 1.852 1.00 40.78 98 VAL A C 1
ATOM 737 O O . VAL A 1 98 ? 0.135 0.856 1.137 1.00 40.78 98 VAL A O 1
ATOM 740 N N . LEU A 1 99 ? 1.156 2.808 1.625 1.00 37.00 99 LEU A N 1
ATOM 741 C CA . LEU A 1 99 ? 2.057 2.900 0.480 1.00 37.00 99 LEU A CA 1
ATOM 742 C C . LEU A 1 99 ? 3.489 3.197 0.918 1.00 37.00 99 LEU A C 1
ATOM 744 O O . LEU A 1 99 ? 3.702 4.300 1.467 1.00 37.00 99 LEU A O 1
#

Radius of gyration: 13.51 Å; chains: 1; bounding box: 32×29×31 Å

Sequence (99 aa):
MLGGEYTEGKAPTICLEGKDNRTGSHGALHSATGTLIEEKHFGKEMSYKDARCMVIDEVALMYGCDKSCLKAQLDKAYQDAYTCGDLTLQKSMQVMGVL